Protein AF-A0A0F9EU87-F1 (afdb_monomer_lite)

Foldseek 3Di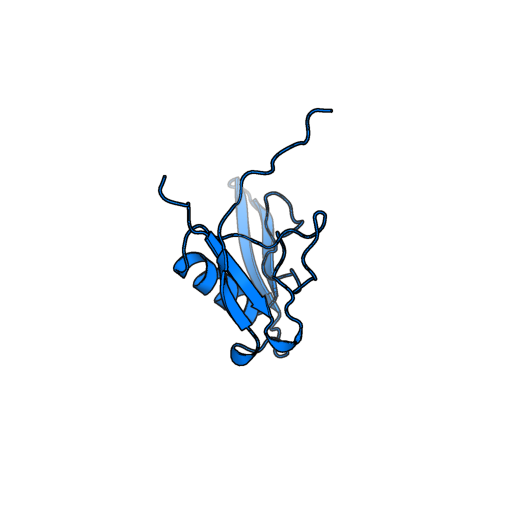:
DDFQKKKFKAQQVVRFTFFQAPDDPSPFSLVTDGDHDDPVTHHDIHSDPVVNVVSLVSNQQAGKDWDWDWDQDPVGIDIDIDIDGDHDPVDDPVRMDMDMDTDDDDDDPPD

Sequence (111 aa):
MKHVQFYSIRHIPTGNFLSVPIGRSGKGGTWTEPVPLSNINPPRLFCSEHAAKIALTYWLKGRFSVTHSTYSGEWGEEHDEIEHTEPAPERKREDMEIVPMILTPHKSKTG

Secondary structure (DSSP, 8-state):
----EEEEEEETTT--EEBPP-SGGG--TTS--EE---SSSPBP-BSSHHHHHHHHHHHHH-EEEEEEEEEEETTEEEEEEEEEEE--TT--GGGEEEEEEEPPP------

pLDDT: mean 88.14, std 10.91, range [56.28, 98.5]

Radius of gyration: 18.36 Å; chains: 1; bounding box: 36×34×66 Å

Organism: NCBI:txid412755

Structure (mmCIF, N/CA/C/O backbone):
data_AF-A0A0F9EU87-F1
#
_entry.id   AF-A0A0F9EU87-F1
#
loop_
_atom_site.group_PDB
_atom_site.id
_atom_site.type_symbol
_atom_site.label_atom_id
_atom_site.label_alt_id
_atom_site.label_comp_id
_atom_site.label_asym_id
_atom_site.label_entity_id
_atom_site.label_seq_id
_atom_site.pdbx_PDB_ins_code
_atom_site.Cartn_x
_atom_site.Cartn_y
_atom_site.Cartn_z
_atom_site.occupancy
_atom_site.B_iso_or_equiv
_atom_site.auth_seq_id
_atom_site.auth_comp_id
_atom_site.auth_asym_id
_atom_site.auth_atom_id
_atom_site.pdbx_PDB_model_num
ATOM 1 N N . MET A 1 1 ? -11.564 17.634 21.664 1.00 56.28 1 MET A N 1
ATOM 2 C CA . MET A 1 1 ? -10.563 17.671 20.572 1.00 56.28 1 MET A CA 1
ATOM 3 C C . MET A 1 1 ? -11.049 16.746 19.467 1.00 56.28 1 MET A C 1
ATOM 5 O O . MET A 1 1 ? -11.434 15.631 19.789 1.00 56.28 1 MET A O 1
ATOM 9 N N . LYS A 1 2 ? -11.112 17.192 18.205 1.00 61.75 2 LYS A N 1
ATOM 10 C CA . LYS A 1 2 ? -11.402 16.279 17.086 1.00 61.75 2 LYS A CA 1
ATOM 11 C C . LYS A 1 2 ? -10.175 15.392 16.880 1.00 61.75 2 LYS A C 1
ATOM 13 O O . LYS A 1 2 ? -9.073 15.918 16.747 1.00 61.75 2 LYS A O 1
ATOM 18 N N . HIS A 1 3 ? -10.353 14.075 16.892 1.00 71.44 3 HIS A N 1
ATOM 19 C CA . HIS A 1 3 ? -9.279 13.162 16.515 1.00 71.44 3 HIS A CA 1
ATOM 20 C C . HIS A 1 3 ? -8.972 13.344 15.025 1.00 71.44 3 HIS A C 1
ATOM 22 O O . HIS A 1 3 ? -9.892 13.429 14.211 1.00 71.44 3 HIS A O 1
ATOM 28 N N . VAL A 1 4 ? -7.687 13.423 14.674 1.00 83.19 4 VAL A N 1
ATOM 29 C CA . VAL A 1 4 ? -7.268 13.375 13.270 1.00 83.19 4 VAL A CA 1
ATOM 30 C C . VAL A 1 4 ? -7.409 11.927 12.807 1.00 83.19 4 VAL A C 1
ATOM 32 O O . VAL A 1 4 ? -6.757 11.031 13.344 1.00 83.19 4 VAL A O 1
ATOM 35 N N . GLN A 1 5 ? -8.312 11.711 11.854 1.00 91.88 5 GLN A N 1
ATOM 36 C CA . GLN A 1 5 ? -8.575 10.417 11.236 1.00 91.88 5 GLN A CA 1
ATOM 37 C C . GLN A 1 5 ? -7.545 10.168 10.132 1.00 91.88 5 GLN A C 1
ATOM 39 O O . GLN A 1 5 ? -7.396 10.984 9.225 1.00 91.88 5 GLN A O 1
ATOM 44 N N . PHE A 1 6 ? -6.880 9.022 10.186 1.00 96.50 6 PHE A N 1
ATOM 45 C CA . PHE A 1 6 ? -6.035 8.507 9.114 1.00 96.50 6 PHE A CA 1
ATOM 46 C C . PHE A 1 6 ? -6.659 7.248 8.520 1.00 96.50 6 PHE A C 1
ATOM 48 O O . PHE A 1 6 ? -7.637 6.714 9.042 1.00 96.50 6 PHE A O 1
ATOM 55 N N . TYR A 1 7 ? -6.069 6.762 7.438 1.00 97.75 7 TYR A N 1
ATOM 56 C CA . TYR A 1 7 ? -6.452 5.522 6.777 1.00 97.75 7 TYR A CA 1
ATOM 57 C C . TYR A 1 7 ? -5.212 4.670 6.544 1.00 97.75 7 TYR A C 1
ATOM 59 O O . TYR A 1 7 ? -4.123 5.204 6.335 1.00 97.75 7 TYR A O 1
ATOM 67 N N . SER A 1 8 ? -5.368 3.353 6.568 1.00 97.69 8 SER A N 1
ATOM 68 C CA . SER A 1 8 ? -4.323 2.404 6.190 1.00 97.69 8 SER A CA 1
ATOM 69 C C . SER A 1 8 ? -4.902 1.285 5.332 1.00 97.69 8 SER A C 1
ATOM 71 O O . SER A 1 8 ? -6.117 1.179 5.186 1.00 97.69 8 SER A O 1
ATOM 73 N N . ILE A 1 9 ? -4.031 0.478 4.738 1.00 98.31 9 ILE A N 1
ATOM 74 C CA . ILE A 1 9 ? -4.402 -0.619 3.847 1.00 98.31 9 ILE A CA 1
ATOM 75 C C . ILE A 1 9 ? -4.033 -1.930 4.547 1.00 98.31 9 ILE A C 1
ATOM 77 O O . ILE A 1 9 ? -2.852 -2.167 4.820 1.00 98.31 9 ILE A O 1
ATOM 81 N N . ARG A 1 10 ? -5.042 -2.755 4.836 1.00 98.38 10 ARG A N 1
ATOM 82 C CA . ARG A 1 10 ? -4.917 -4.042 5.528 1.00 98.38 10 ARG A CA 1
ATOM 83 C C . ARG A 1 10 ? -5.143 -5.191 4.550 1.00 98.38 10 ARG A C 1
ATOM 85 O O . ARG A 1 10 ? -6.056 -5.133 3.733 1.00 98.38 10 ARG A O 1
ATOM 92 N N . HIS A 1 11 ? -4.324 -6.227 4.661 1.00 98.38 11 HIS A N 1
ATOM 93 C CA . HIS A 1 11 ? -4.540 -7.514 4.019 1.00 98.38 11 HIS A CA 1
ATOM 94 C C . HIS A 1 11 ? -5.434 -8.365 4.924 1.00 98.38 11 HIS A C 1
ATOM 96 O O . HIS A 1 11 ? -5.044 -8.711 6.041 1.00 98.38 11 HIS A O 1
ATOM 102 N N . ILE A 1 12 ? -6.645 -8.661 4.463 1.00 98.19 12 ILE A N 1
ATOM 103 C CA . ILE A 1 12 ? -7.706 -9.316 5.235 1.00 98.19 12 ILE A CA 1
ATOM 104 C C . ILE A 1 12 ? -7.266 -10.703 5.726 1.00 98.19 12 ILE A C 1
ATOM 106 O O . ILE A 1 12 ? -7.373 -10.939 6.931 1.00 98.19 12 ILE A O 1
ATOM 110 N N . PRO A 1 13 ? -6.716 -11.603 4.878 1.00 97.94 13 PRO A N 1
ATOM 111 C CA . PRO A 1 13 ? -6.394 -12.966 5.304 1.00 97.94 13 PRO A CA 1
ATOM 112 C C . PRO A 1 13 ? -5.348 -13.045 6.419 1.00 97.94 13 PRO A C 1
ATOM 114 O O . PRO A 1 13 ? -5.420 -13.933 7.264 1.00 97.94 13 PRO A O 1
ATOM 117 N N . THR A 1 14 ? -4.365 -12.138 6.431 1.00 97.44 14 THR A N 1
ATOM 118 C CA . THR A 1 14 ? -3.270 -12.174 7.420 1.00 97.44 14 THR A CA 1
ATOM 119 C C . THR A 1 14 ? -3.419 -11.147 8.537 1.00 97.44 14 THR A C 1
ATOM 121 O O . THR A 1 14 ? -2.712 -11.232 9.535 1.00 97.44 14 THR A O 1
ATOM 124 N N . GLY A 1 15 ? -4.288 -10.148 8.375 1.00 97.44 15 GLY A N 1
ATOM 125 C CA . GLY A 1 15 ? -4.365 -8.990 9.266 1.00 97.44 15 GLY A CA 1
ATOM 126 C C . GLY A 1 15 ? -3.161 -8.042 9.171 1.00 97.44 15 GLY A C 1
ATOM 127 O O . GLY A 1 15 ? -3.068 -7.105 9.963 1.00 97.44 15 GLY A O 1
ATOM 128 N N . ASN A 1 16 ? -2.247 -8.263 8.221 1.00 98.06 16 ASN A N 1
ATOM 129 C CA . ASN A 1 16 ? -1.055 -7.439 8.022 1.00 98.06 16 ASN A CA 1
ATOM 130 C C . ASN A 1 16 ? -1.380 -6.123 7.312 1.00 98.06 16 ASN A C 1
ATOM 132 O O . ASN A 1 16 ? -2.425 -5.973 6.686 1.00 98.06 16 ASN A O 1
ATOM 136 N N . PHE A 1 17 ? -0.443 -5.180 7.351 1.00 97.81 17 PHE A N 1
ATOM 137 C CA . PHE A 1 17 ? -0.620 -3.851 6.779 1.00 97.81 17 PHE A CA 1
ATOM 138 C C . PHE A 1 17 ? 0.465 -3.544 5.762 1.00 97.81 17 PHE A C 1
ATOM 140 O O . PHE A 1 17 ? 1.619 -3.935 5.941 1.00 97.81 17 PHE A O 1
ATOM 147 N N . LEU A 1 18 ? 0.113 -2.791 4.717 1.00 96.06 18 LEU A N 1
ATOM 148 C CA . LEU A 1 18 ? 1.135 -2.199 3.859 1.00 96.06 18 LEU A CA 1
ATOM 149 C C . LEU A 1 18 ? 1.981 -1.235 4.690 1.00 96.06 18 LEU A C 1
ATOM 151 O O . LEU A 1 18 ? 1.456 -0.291 5.285 1.00 96.06 18 LEU A O 1
ATOM 155 N N . SER A 1 19 ? 3.286 -1.480 4.728 1.00 93.75 19 SER A N 1
ATOM 156 C CA . SER A 1 19 ? 4.241 -0.665 5.471 1.00 93.75 19 SER A CA 1
ATOM 157 C C . SER A 1 19 ? 4.640 0.600 4.718 1.00 93.75 19 SER A C 1
ATOM 159 O O . SER A 1 19 ? 4.379 0.778 3.520 1.00 93.75 19 SER A O 1
ATOM 161 N N . VAL A 1 20 ? 5.282 1.511 5.447 1.00 90.88 20 VAL A N 1
ATOM 162 C CA . VAL A 1 20 ? 5.947 2.669 4.848 1.00 90.88 20 VAL A CA 1
ATOM 163 C C . VAL A 1 20 ? 7.063 2.180 3.906 1.00 90.88 20 VAL A C 1
ATOM 165 O O . VAL A 1 20 ? 7.862 1.334 4.308 1.00 90.88 20 VAL A O 1
ATOM 168 N N . PRO A 1 21 ? 7.151 2.689 2.663 1.00 89.00 21 PRO A N 1
ATOM 169 C CA . PRO A 1 21 ? 8.199 2.282 1.731 1.00 89.00 21 PRO A CA 1
ATOM 170 C C . PRO A 1 21 ? 9.583 2.700 2.235 1.00 89.00 21 PRO A C 1
ATOM 172 O O . PRO A 1 21 ? 9.763 3.831 2.679 1.00 89.00 21 PRO A O 1
ATOM 175 N N . ILE A 1 22 ? 10.568 1.807 2.113 1.00 80.31 22 ILE A N 1
ATOM 176 C CA . ILE A 1 22 ? 11.950 2.025 2.587 1.00 80.31 22 ILE A CA 1
ATOM 177 C C . ILE A 1 22 ? 12.798 2.795 1.544 1.00 80.31 22 ILE A C 1
ATOM 179 O O . ILE A 1 22 ? 13.948 3.152 1.787 1.00 80.31 22 ILE A O 1
ATOM 183 N N . GLY A 1 23 ? 12.243 3.096 0.364 1.00 73.50 23 GLY A N 1
ATOM 184 C CA . GLY A 1 23 ? 12.964 3.784 -0.708 1.00 73.50 23 GLY A CA 1
ATOM 185 C C . GLY A 1 23 ? 13.307 5.249 -0.404 1.00 73.50 23 GLY A C 1
ATOM 186 O O . GLY A 1 23 ? 12.694 5.902 0.446 1.00 73.50 23 GLY A O 1
ATOM 187 N N . ARG A 1 24 ? 14.267 5.800 -1.165 1.00 70.94 24 ARG A N 1
ATOM 188 C CA . ARG A 1 24 ? 14.670 7.218 -1.093 1.00 70.94 24 ARG A CA 1
ATOM 189 C C . ARG A 1 24 ? 13.431 8.116 -1.193 1.00 70.94 24 ARG A C 1
ATOM 191 O O . ARG A 1 24 ? 12.662 8.012 -2.149 1.00 70.94 24 ARG A O 1
ATOM 198 N N . SER A 1 25 ? 13.237 8.976 -0.193 1.00 71.31 25 SER A N 1
ATOM 199 C CA . SER A 1 25 ? 12.092 9.896 -0.091 1.0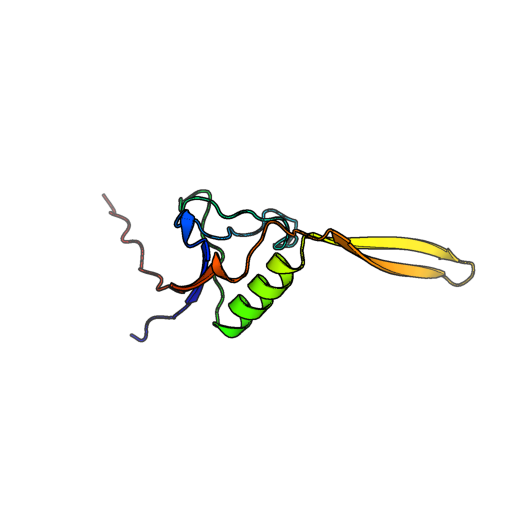0 71.31 25 SER A CA 1
ATOM 200 C C . SER A 1 25 ? 10.709 9.218 -0.044 1.00 71.31 25 SER A C 1
ATOM 202 O O . SER A 1 25 ? 9.725 9.811 -0.477 1.00 71.31 25 SER A O 1
ATOM 204 N N . GLY A 1 26 ? 10.608 7.977 0.449 1.00 66.56 26 GLY A N 1
ATOM 205 C CA . GLY A 1 26 ? 9.332 7.253 0.547 1.00 66.56 26 GLY A CA 1
ATOM 206 C C . GLY A 1 26 ? 8.809 6.718 -0.793 1.00 66.56 26 GLY A C 1
ATOM 207 O O . GLY A 1 26 ? 7.626 6.386 -0.913 1.00 66.56 26 GLY A O 1
ATOM 208 N N . LYS A 1 27 ? 9.677 6.640 -1.813 1.00 74.94 27 LYS A N 1
ATOM 209 C CA . LYS A 1 27 ? 9.378 6.005 -3.105 1.00 74.94 27 LYS A CA 1
ATOM 210 C C . LYS A 1 27 ? 9.331 4.475 -2.978 1.00 74.94 27 LYS A C 1
ATOM 212 O O . LYS A 1 27 ? 9.833 3.898 -2.017 1.00 74.94 27 LYS A O 1
ATOM 217 N N . GLY A 1 28 ? 8.735 3.814 -3.974 1.00 82.62 28 GLY A N 1
ATOM 218 C CA . GLY A 1 28 ? 8.685 2.347 -4.051 1.00 82.62 28 GLY A CA 1
ATOM 219 C C . GLY A 1 28 ? 7.505 1.710 -3.316 1.00 82.62 28 GLY A C 1
ATOM 220 O O . GLY A 1 28 ? 7.549 0.535 -2.978 1.00 82.62 28 GLY A O 1
ATOM 221 N N . GLY A 1 29 ? 6.425 2.454 -3.067 1.00 87.88 29 GLY A N 1
ATOM 222 C CA . GLY A 1 29 ? 5.273 1.920 -2.331 1.00 87.88 29 GLY A CA 1
ATOM 223 C C . GLY A 1 29 ? 4.486 0.810 -3.024 1.00 87.88 29 GLY A C 1
ATOM 224 O O . GLY A 1 29 ? 3.619 0.227 -2.394 1.00 87.88 29 GLY A O 1
ATOM 225 N N . THR A 1 30 ? 4.767 0.514 -4.291 1.00 92.69 30 THR A N 1
ATOM 226 C CA . THR A 1 30 ? 4.233 -0.648 -5.019 1.00 92.69 30 THR A CA 1
ATOM 227 C C . THR A 1 30 ? 5.046 -1.927 -4.775 1.00 92.69 30 THR A C 1
ATOM 229 O O . THR A 1 30 ? 4.567 -3.028 -5.045 1.00 92.69 30 THR A O 1
ATOM 232 N N . TRP A 1 31 ? 6.255 -1.794 -4.223 1.00 92.06 31 TRP A N 1
ATOM 233 C CA . TRP A 1 31 ? 7.170 -2.890 -3.889 1.00 92.06 31 TRP A CA 1
ATOM 234 C C . TRP A 1 31 ? 7.046 -3.352 -2.435 1.00 92.06 31 TRP A C 1
ATOM 236 O O . TRP A 1 31 ? 7.689 -4.322 -2.048 1.00 92.06 31 TRP A O 1
ATOM 246 N N . THR A 1 32 ? 6.257 -2.657 -1.614 1.00 93.38 32 THR A N 1
ATOM 247 C CA . THR A 1 32 ? 6.044 -3.048 -0.220 1.00 93.38 32 THR A CA 1
ATOM 248 C C . THR A 1 32 ? 5.123 -4.255 -0.136 1.00 93.38 32 THR A C 1
ATOM 250 O O . THR A 1 32 ? 4.213 -4.409 -0.948 1.00 93.38 32 THR A O 1
ATOM 253 N N . GLU A 1 33 ? 5.336 -5.089 0.875 1.00 94.19 33 GLU A N 1
ATOM 254 C CA . GLU A 1 33 ? 4.487 -6.244 1.159 1.00 94.19 33 GLU A CA 1
ATOM 255 C C . GLU A 1 33 ? 3.729 -6.037 2.482 1.00 94.19 33 GLU A C 1
ATOM 257 O O . GLU A 1 33 ? 4.218 -5.308 3.357 1.00 94.19 33 GLU A O 1
ATOM 262 N N . PRO A 1 34 ? 2.537 -6.639 2.658 1.00 96.31 34 PRO A N 1
ATOM 263 C CA . PRO A 1 34 ? 1.825 -6.589 3.926 1.00 96.31 34 PRO A CA 1
ATOM 264 C C . PRO A 1 34 ? 2.624 -7.273 5.040 1.00 96.31 34 PRO A C 1
ATOM 266 O O . PRO A 1 34 ? 2.825 -8.489 5.030 1.00 96.31 34 PRO A O 1
ATOM 269 N N . VAL A 1 35 ? 3.007 -6.511 6.060 1.00 96.00 35 VAL A N 1
ATOM 270 C CA . VAL A 1 35 ? 3.773 -7.001 7.215 1.00 96.00 35 VAL A CA 1
ATOM 271 C C . VAL A 1 35 ? 2.995 -6.842 8.528 1.00 96.00 35 VAL A C 1
ATOM 273 O O . VAL A 1 35 ? 2.111 -5.981 8.617 1.00 96.00 35 VAL A O 1
ATOM 276 N N . PRO A 1 36 ? 3.288 -7.659 9.557 1.00 96.12 36 PRO A N 1
ATOM 277 C CA . PRO A 1 36 ? 2.710 -7.474 10.884 1.00 96.12 36 PRO A CA 1
ATOM 278 C C . PRO A 1 36 ? 3.057 -6.097 11.462 1.00 96.12 36 PRO A C 1
ATOM 280 O O . PRO A 1 36 ? 4.185 -5.618 11.305 1.00 96.12 36 PRO A O 1
ATOM 283 N N . LEU A 1 37 ? 2.102 -5.485 12.168 1.00 91.19 37 LEU A N 1
ATOM 284 C CA . LEU A 1 37 ? 2.313 -4.203 12.841 1.00 91.19 37 LEU A CA 1
ATOM 285 C C . LEU A 1 37 ? 3.396 -4.325 13.913 1.00 91.19 37 LEU A C 1
ATOM 287 O O . LEU A 1 37 ? 3.306 -5.155 14.818 1.00 91.19 37 LEU A O 1
ATOM 291 N N . SER A 1 38 ? 4.397 -3.454 13.846 1.00 88.31 38 SER A N 1
ATOM 292 C CA . SER A 1 38 ? 5.396 -3.298 14.901 1.00 88.31 38 SER A CA 1
ATOM 293 C C . SER A 1 38 ? 5.967 -1.881 14.894 1.00 88.31 38 SER A C 1
ATOM 295 O O . SER A 1 38 ? 5.732 -1.110 13.966 1.00 88.31 38 SER A O 1
ATOM 297 N N . ASN A 1 39 ? 6.765 -1.537 15.908 1.00 81.81 39 ASN A N 1
ATOM 298 C CA . ASN A 1 39 ? 7.476 -0.253 15.937 1.00 81.81 39 ASN A CA 1
ATOM 299 C C . ASN A 1 39 ? 8.486 -0.108 14.785 1.00 81.81 39 ASN A C 1
ATOM 301 O O . ASN A 1 39 ? 8.812 1.007 14.395 1.00 81.81 39 ASN A O 1
ATOM 305 N N . ILE A 1 40 ? 8.980 -1.230 14.254 1.00 85.38 40 ILE A N 1
ATOM 306 C CA . ILE A 1 40 ? 9.940 -1.267 13.142 1.00 85.38 40 ILE A CA 1
ATOM 307 C C . ILE A 1 40 ? 9.198 -1.218 11.800 1.00 85.38 40 ILE A C 1
ATOM 309 O O . ILE A 1 40 ? 9.679 -0.610 10.849 1.00 85.38 40 ILE A O 1
ATOM 313 N N . ASN A 1 41 ? 8.002 -1.808 11.747 1.00 87.81 41 ASN A N 1
ATOM 314 C CA . ASN A 1 41 ? 7.144 -1.862 10.570 1.00 87.81 41 ASN A CA 1
ATOM 315 C C . ASN A 1 41 ? 5.831 -1.114 10.834 1.00 87.81 41 ASN A C 1
ATOM 317 O O . ASN A 1 41 ? 4.779 -1.747 10.997 1.00 87.81 41 ASN A O 1
ATOM 321 N N . PRO A 1 42 ? 5.865 0.228 10.912 1.00 90.94 42 PRO A N 1
ATOM 322 C CA . PRO A 1 42 ? 4.647 0.995 11.065 1.00 90.94 42 PRO A CA 1
ATOM 323 C C . PRO A 1 42 ? 3.779 0.856 9.805 1.00 90.94 42 PRO A C 1
ATOM 325 O O . PRO A 1 42 ? 4.302 0.762 8.684 1.00 90.94 42 PRO A O 1
ATOM 328 N N . PRO A 1 43 ? 2.447 0.887 9.962 1.00 94.88 43 PRO A N 1
ATOM 329 C CA . PRO A 1 43 ? 1.551 0.887 8.824 1.00 94.88 43 PRO A CA 1
ATOM 330 C C . PRO A 1 43 ? 1.729 2.184 8.044 1.00 94.88 43 PRO A C 1
ATOM 332 O O . PRO A 1 43 ? 1.927 3.260 8.615 1.00 94.88 43 PRO A O 1
ATOM 335 N N . ARG A 1 44 ? 1.592 2.107 6.725 1.00 94.56 44 ARG A N 1
ATOM 336 C CA . ARG A 1 44 ? 1.483 3.301 5.900 1.00 94.56 44 ARG A CA 1
ATOM 337 C C . ARG A 1 44 ? 0.171 4.003 6.226 1.00 94.56 44 ARG A C 1
ATOM 339 O O . ARG A 1 44 ? -0.902 3.400 6.142 1.00 94.56 44 ARG A O 1
ATOM 346 N N . LEU A 1 45 ? 0.274 5.276 6.590 1.00 95.19 45 LEU A N 1
ATOM 347 C CA . LEU A 1 45 ? -0.867 6.122 6.916 1.00 95.19 45 LEU A CA 1
ATOM 348 C C . LEU A 1 45 ?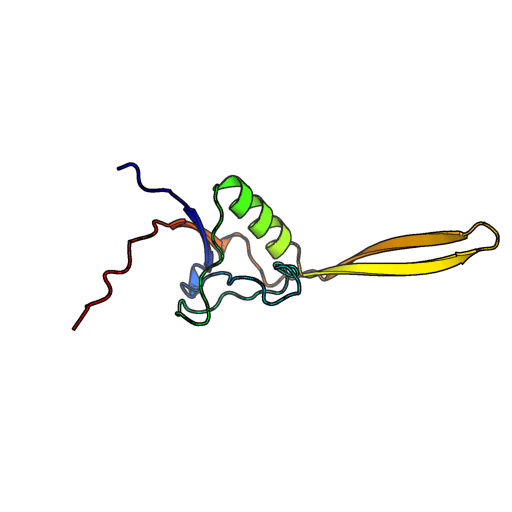 -1.148 7.105 5.783 1.00 95.19 45 LEU A C 1
ATOM 350 O O . LEU A 1 45 ? -0.237 7.686 5.195 1.00 95.19 45 LEU A O 1
ATOM 354 N N . PHE A 1 46 ? -2.431 7.305 5.512 1.00 95.44 46 PHE A N 1
ATOM 355 C CA . PHE A 1 46 ? -2.945 8.241 4.524 1.00 95.44 46 PHE A CA 1
ATOM 356 C C . PHE A 1 46 ? -3.880 9.239 5.204 1.00 95.44 46 PHE A C 1
ATOM 358 O O . PHE A 1 46 ? -4.698 8.861 6.042 1.00 95.44 46 PHE A O 1
ATOM 365 N N . CYS A 1 47 ? -3.792 10.510 4.816 1.00 95.12 47 CYS A N 1
ATOM 366 C CA . CYS A 1 47 ? -4.643 11.570 5.368 1.00 95.12 47 CYS A CA 1
ATOM 367 C C . CYS A 1 47 ? -6.094 11.509 4.858 1.00 95.12 47 CYS A C 1
ATOM 369 O O . CYS A 1 47 ? -6.961 12.199 5.383 1.00 95.12 47 CYS A O 1
ATOM 371 N N . SER A 1 48 ? -6.367 10.714 3.820 1.00 96.50 48 SER A N 1
ATOM 372 C CA . SER A 1 48 ? -7.707 10.526 3.270 1.00 96.50 48 SER A CA 1
ATOM 373 C C . SER A 1 48 ? -7.901 9.104 2.755 1.00 96.50 48 SER A C 1
ATOM 375 O O . SER A 1 48 ? -6.960 8.448 2.301 1.00 96.50 48 SER A O 1
ATOM 377 N N . GLU A 1 49 ? -9.150 8.644 2.777 1.00 97.56 49 GLU A N 1
ATOM 378 C CA . GLU A 1 49 ? -9.534 7.349 2.215 1.00 97.56 49 GLU A CA 1
ATOM 379 C C . GLU A 1 49 ? -9.243 7.298 0.710 1.00 97.56 49 GLU A C 1
ATOM 381 O O . GLU A 1 49 ? -8.810 6.281 0.178 1.00 97.56 49 GLU A O 1
ATOM 386 N N . HIS A 1 50 ? -9.433 8.424 0.015 1.00 97.75 50 HIS A N 1
ATOM 387 C CA . HIS A 1 50 ? -9.160 8.542 -1.413 1.00 97.75 50 HIS A CA 1
ATOM 388 C C . HIS A 1 50 ? -7.678 8.305 -1.743 1.00 97.75 50 HIS A C 1
ATOM 390 O O . HIS A 1 50 ? -7.371 7.540 -2.655 1.00 97.75 50 HIS A O 1
ATOM 396 N N . ALA A 1 51 ? -6.756 8.882 -0.964 1.00 96.56 51 ALA A N 1
ATOM 397 C CA . ALA A 1 51 ? -5.325 8.643 -1.142 1.00 96.56 51 ALA A CA 1
ATOM 398 C C . ALA A 1 51 ? -4.961 7.164 -0.911 1.00 96.56 51 ALA A C 1
ATOM 400 O O . ALA A 1 51 ? -4.177 6.599 -1.675 1.00 96.56 51 ALA A O 1
ATOM 401 N N . ALA A 1 52 ? -5.580 6.515 0.082 1.00 97.69 52 ALA A N 1
ATOM 402 C CA . ALA A 1 52 ? -5.420 5.079 0.306 1.00 97.69 52 ALA A CA 1
ATOM 403 C C . ALA A 1 52 ? -5.974 4.245 -0.868 1.00 97.69 52 ALA A C 1
ATOM 405 O O . ALA A 1 52 ? -5.318 3.306 -1.311 1.00 97.69 52 ALA A O 1
ATOM 406 N N . LYS A 1 53 ? -7.133 4.614 -1.435 1.00 98.19 53 LYS A N 1
ATOM 407 C CA . LYS A 1 53 ? -7.720 3.951 -2.620 1.00 98.19 53 LYS A CA 1
ATOM 408 C C . LYS A 1 53 ? -6.799 4.029 -3.833 1.00 98.19 53 LYS A C 1
ATOM 410 O O . LYS A 1 53 ? -6.596 3.018 -4.507 1.00 98.19 53 LYS A O 1
ATOM 415 N N . ILE A 1 54 ? -6.231 5.205 -4.101 1.00 96.94 54 ILE A N 1
ATOM 416 C CA . ILE A 1 54 ? -5.266 5.393 -5.191 1.00 96.94 54 ILE A CA 1
ATOM 417 C C . ILE A 1 54 ? -4.038 4.516 -4.953 1.00 96.94 54 ILE A C 1
ATOM 419 O O . ILE A 1 54 ? -3.671 3.732 -5.826 1.00 96.94 54 ILE A O 1
ATOM 423 N N . ALA A 1 55 ? -3.438 4.587 -3.764 1.00 96.31 55 ALA A N 1
ATOM 424 C CA . ALA A 1 55 ? -2.257 3.794 -3.440 1.00 96.31 55 ALA A CA 1
ATOM 425 C C . ALA A 1 55 ? -2.509 2.284 -3.581 1.00 96.31 55 ALA A C 1
ATOM 427 O O . ALA A 1 55 ? -1.698 1.597 -4.196 1.00 96.31 55 ALA A O 1
ATOM 428 N N . LEU A 1 56 ? -3.650 1.785 -3.090 1.00 97.62 56 LEU A N 1
ATOM 429 C CA . LEU A 1 56 ? -4.056 0.389 -3.258 1.00 97.62 56 LEU A CA 1
ATOM 430 C C . LEU A 1 56 ? -4.209 0.023 -4.740 1.00 97.62 56 LEU A C 1
ATOM 432 O O . LEU A 1 56 ? -3.774 -1.042 -5.157 1.00 97.62 56 LEU A O 1
ATOM 436 N N . THR A 1 57 ? -4.785 0.910 -5.552 1.00 96.50 57 THR A N 1
ATOM 437 C CA . THR A 1 57 ? -4.975 0.668 -6.991 1.00 96.50 57 THR A CA 1
ATOM 438 C C . THR A 1 57 ? -3.639 0.501 -7.712 1.00 96.50 57 THR A C 1
ATOM 440 O O . THR A 1 57 ? -3.476 -0.440 -8.482 1.00 96.50 57 THR A O 1
ATOM 443 N N . TYR A 1 58 ? -2.664 1.372 -7.442 1.00 94.75 58 TYR A N 1
ATOM 444 C CA . TYR A 1 58 ? -1.322 1.241 -8.016 1.00 94.75 58 TYR A CA 1
ATOM 445 C C . TYR A 1 58 ? -0.585 0.009 -7.494 1.00 94.75 58 TYR A C 1
ATOM 447 O O . TYR A 1 58 ? 0.085 -0.665 -8.265 1.00 94.75 58 TYR A O 1
ATOM 455 N N . TRP A 1 59 ? -0.737 -0.316 -6.210 1.00 96.12 59 TRP A N 1
ATOM 456 C CA . TRP A 1 59 ? -0.133 -1.511 -5.626 1.00 96.12 59 TRP A CA 1
ATOM 457 C C . TRP A 1 59 ? -0.685 -2.807 -6.247 1.00 96.12 59 TRP A C 1
ATOM 459 O O . TRP A 1 59 ? 0.087 -3.718 -6.540 1.00 96.12 59 TRP A O 1
ATOM 469 N N . LEU A 1 60 ? -1.993 -2.868 -6.520 1.00 96.44 60 LEU A N 1
ATOM 470 C CA . LEU A 1 60 ? -2.645 -4.007 -7.182 1.00 96.44 60 LEU A CA 1
ATOM 471 C C . LEU A 1 60 ? -2.234 -4.166 -8.650 1.00 96.44 60 LEU A C 1
ATOM 473 O O . LEU A 1 60 ? -2.169 -5.284 -9.145 1.00 96.44 60 LEU A O 1
ATOM 477 N N . LYS A 1 61 ? -1.950 -3.064 -9.357 1.00 94.56 61 LYS A N 1
ATOM 478 C CA . LYS A 1 61 ? -1.477 -3.121 -10.751 1.00 94.56 61 LYS A CA 1
ATOM 479 C C . LYS A 1 61 ? -0.129 -3.829 -10.882 1.00 94.56 61 LYS A C 1
ATOM 481 O O . LYS A 1 61 ? 0.145 -4.400 -11.933 1.00 94.56 61 LYS A O 1
ATOM 486 N N . GLY A 1 62 ? 0.691 -3.782 -9.835 1.00 94.19 62 GLY A N 1
ATOM 487 C CA . GLY A 1 62 ? 2.001 -4.407 -9.813 1.00 94.19 62 GLY A CA 1
ATOM 488 C C . GLY A 1 62 ? 3.097 -3.472 -9.337 1.00 94.19 62 GLY A C 1
ATOM 489 O O . GLY A 1 62 ? 2.845 -2.438 -8.713 1.00 94.19 62 GLY A O 1
ATOM 490 N N . ARG A 1 63 ? 4.338 -3.859 -9.602 1.00 93.00 63 ARG A N 1
ATOM 491 C CA . ARG A 1 63 ? 5.532 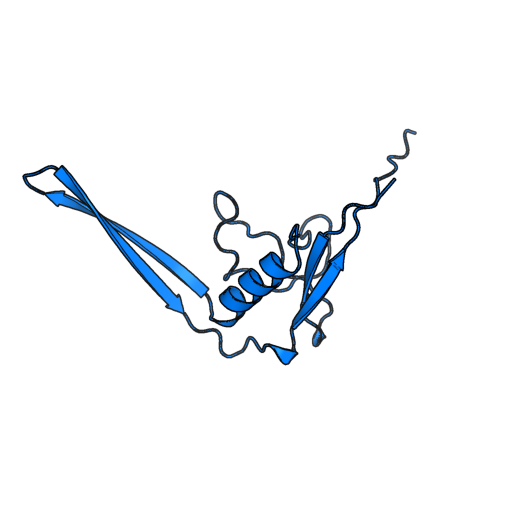-3.124 -9.197 1.00 93.00 63 ARG A CA 1
ATOM 492 C C . ARG A 1 63 ? 5.886 -2.109 -10.274 1.00 93.00 63 ARG A C 1
ATOM 494 O O . ARG A 1 63 ? 6.199 -2.464 -11.403 1.00 93.00 63 ARG A O 1
ATOM 501 N N . PHE A 1 64 ? 5.803 -0.836 -9.903 1.00 90.44 64 PHE A N 1
ATOM 502 C CA . PHE A 1 64 ? 6.135 0.289 -10.778 1.00 90.44 64 PHE A CA 1
ATOM 503 C C . PHE A 1 64 ? 7.595 0.699 -10.587 1.00 90.44 64 PHE A C 1
ATOM 505 O O . PHE A 1 64 ? 8.042 0.881 -9.448 1.00 90.44 64 PHE A O 1
ATOM 512 N N . SER A 1 65 ? 8.309 0.904 -11.686 1.00 88.62 65 SER A N 1
ATOM 513 C CA . SER A 1 65 ? 9.645 1.497 -11.728 1.00 88.62 65 SER A CA 1
ATOM 514 C C . SER A 1 65 ? 9.732 2.519 -12.863 1.00 88.62 65 SER A C 1
ATOM 516 O O . SER A 1 65 ? 8.979 2.457 -13.831 1.00 88.62 65 SER A O 1
ATOM 518 N N . VAL A 1 66 ? 10.623 3.500 -12.712 1.00 86.69 66 VAL A N 1
ATOM 519 C CA . VAL A 1 66 ? 10.895 4.512 -13.740 1.00 86.69 66 VAL A CA 1
ATOM 520 C C . VAL A 1 66 ? 12.388 4.497 -14.015 1.00 86.69 66 VAL A C 1
ATOM 522 O O . VAL A 1 66 ? 13.190 4.715 -13.101 1.00 86.69 66 VAL A O 1
ATOM 525 N N . THR A 1 67 ? 12.751 4.239 -15.263 1.00 84.56 67 THR A N 1
ATOM 526 C CA . THR A 1 67 ? 14.129 4.319 -15.742 1.00 84.56 67 THR A CA 1
ATOM 527 C C . THR A 1 67 ? 14.341 5.708 -16.323 1.00 84.56 67 THR A C 1
ATOM 529 O O . THR A 1 67 ? 13.563 6.136 -17.170 1.00 84.56 67 THR A O 1
ATOM 532 N N . HIS A 1 68 ? 15.369 6.413 -15.849 1.00 82.50 68 HIS A N 1
ATOM 533 C CA . HIS A 1 68 ? 15.754 7.714 -16.393 1.00 82.50 68 HIS A CA 1
ATOM 534 C C . HIS A 1 68 ? 17.005 7.501 -17.240 1.00 82.50 68 HIS A C 1
ATOM 536 O O . HIS A 1 68 ? 18.002 6.981 -16.730 1.00 82.50 68 HIS A O 1
ATOM 542 N N . SER A 1 69 ? 16.957 7.884 -18.510 1.00 80.12 69 SER A N 1
ATOM 543 C CA . SER A 1 69 ? 18.128 7.919 -19.386 1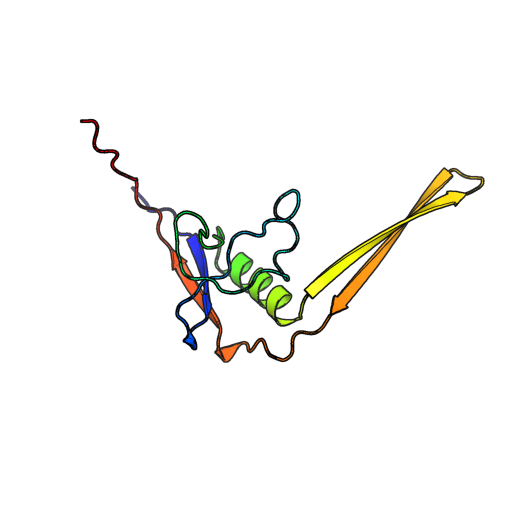.00 80.12 69 SER A CA 1
ATOM 544 C C . SER A 1 69 ? 18.467 9.364 -19.718 1.00 80.12 69 SER A C 1
ATOM 546 O O . SER A 1 69 ? 17.621 10.104 -20.209 1.00 80.12 69 SER A O 1
ATOM 548 N N . THR A 1 70 ? 19.712 9.751 -19.448 1.00 80.75 70 THR A N 1
ATOM 549 C CA . THR A 1 70 ? 20.265 11.045 -19.856 1.00 80.75 70 THR A CA 1
ATOM 550 C C . THR A 1 70 ? 21.211 10.812 -21.021 1.00 80.75 70 THR A C 1
ATOM 552 O O . THR A 1 70 ? 22.096 9.957 -20.925 1.00 80.75 70 THR A O 1
ATOM 555 N N . TYR A 1 71 ? 21.061 11.576 -22.097 1.00 76.75 71 TYR A N 1
ATOM 556 C CA . TYR A 1 71 ? 22.023 11.599 -23.196 1.00 76.75 71 TYR A CA 1
ATOM 557 C C . TYR A 1 71 ? 22.479 13.031 -23.468 1.00 76.75 71 TYR A C 1
ATOM 559 O O . TYR A 1 71 ? 21.696 13.978 -23.420 1.00 76.75 71 TYR A O 1
ATOM 567 N N . SER A 1 72 ? 23.780 13.189 -23.720 1.00 77.06 72 SER A N 1
ATOM 568 C CA . SER A 1 72 ? 24.372 14.467 -24.111 1.00 77.06 72 SER A CA 1
ATOM 569 C C . SER A 1 72 ? 24.290 14.607 -25.629 1.00 77.06 72 SER A C 1
ATOM 571 O O . SER A 1 72 ? 24.995 13.896 -26.351 1.00 77.06 72 SER A O 1
ATOM 573 N N . GLY A 1 73 ? 23.429 15.501 -26.103 1.00 73.00 73 GLY A N 1
ATOM 574 C CA . GLY A 1 73 ? 23.347 15.910 -27.500 1.00 73.00 73 GLY A CA 1
ATOM 575 C C . GLY A 1 73 ? 24.154 17.180 -27.779 1.00 73.00 73 GLY A C 1
ATOM 576 O O . GLY A 1 73 ? 24.595 17.878 -26.867 1.00 73.00 73 GLY A O 1
ATOM 577 N N . GLU A 1 74 ? 24.304 17.516 -29.061 1.00 74.12 74 GLU A N 1
ATOM 578 C CA . GLU A 1 74 ? 24.969 18.745 -29.534 1.00 74.12 74 GLU A CA 1
ATOM 579 C C . GLU A 1 74 ? 24.323 20.034 -28.975 1.00 74.12 74 GLU A C 1
ATOM 581 O O . GLU A 1 74 ? 24.975 21.072 -28.891 1.00 74.12 74 GLU A O 1
ATOM 586 N N . TRP A 1 75 ? 23.065 19.951 -28.523 1.00 74.50 75 TRP A N 1
ATOM 587 C CA . TRP A 1 75 ? 22.262 21.071 -28.018 1.00 74.50 75 TRP A CA 1
ATOM 588 C C . TRP A 1 75 ? 21.985 21.033 -26.504 1.00 74.50 75 TRP A C 1
ATOM 590 O O . TRP A 1 75 ? 21.250 21.886 -26.009 1.00 74.50 75 TRP A O 1
ATOM 600 N N . GLY A 1 76 ? 22.577 20.092 -25.758 1.00 77.56 76 GLY A N 1
ATOM 601 C CA . GLY A 1 76 ? 22.416 19.982 -24.302 1.00 77.56 76 GLY A CA 1
ATOM 602 C C . GLY A 1 76 ? 22.114 18.568 -23.802 1.00 77.56 76 GLY A C 1
ATOM 603 O O . GLY A 1 76 ? 22.244 17.589 -24.536 1.00 77.56 76 GLY A O 1
ATOM 604 N N . GLU A 1 77 ? 21.744 18.466 -22.523 1.00 78.00 77 GLU A N 1
ATOM 605 C CA . GLU A 1 77 ? 21.281 17.218 -21.905 1.00 78.00 77 GLU A CA 1
ATOM 606 C C . GLU A 1 77 ? 19.783 17.026 -22.169 1.00 78.00 77 GLU A C 1
ATOM 608 O O . GLU A 1 77 ? 18.972 17.885 -21.820 1.00 78.00 77 GLU A O 1
ATOM 613 N N . GLU A 1 78 ? 19.418 15.891 -22.762 1.00 72.00 78 GLU A N 1
ATOM 614 C CA . GLU A 1 78 ? 18.028 15.448 -22.892 1.00 72.00 78 GLU A CA 1
ATOM 615 C C . GLU A 1 78 ? 17.762 14.300 -21.904 1.00 72.00 78 GLU A C 1
ATOM 617 O O . GLU A 1 78 ? 18.634 13.461 -21.639 1.00 72.00 78 GLU A O 1
ATOM 622 N N . HIS A 1 79 ? 16.561 14.296 -21.316 1.00 76.69 79 HIS A N 1
ATOM 623 C CA . HIS A 1 79 ? 16.130 13.315 -20.321 1.00 76.69 79 HIS A CA 1
ATOM 624 C C . HIS A 1 79 ? 14.906 12.557 -20.830 1.00 76.69 79 HIS A C 1
ATOM 626 O O . HIS A 1 79 ? 13.851 13.157 -21.031 1.00 76.69 79 HIS A O 1
ATOM 632 N N . ASP A 1 80 ? 15.034 11.238 -20.949 1.00 78.69 80 ASP A N 1
ATOM 633 C CA . ASP A 1 80 ? 13.913 10.341 -21.215 1.00 78.69 80 ASP A CA 1
ATOM 634 C C . ASP A 1 80 ? 13.517 9.605 -19.932 1.00 78.69 80 ASP A C 1
ATOM 636 O O . ASP A 1 80 ? 14.366 9.082 -19.201 1.00 78.69 80 ASP A O 1
ATOM 640 N N . GLU A 1 81 ? 12.211 9.527 -19.681 1.00 84.38 81 GLU A N 1
ATOM 641 C CA . GLU A 1 81 ? 11.625 8.722 -18.612 1.00 84.38 81 GLU A CA 1
ATOM 642 C C . GLU A 1 81 ? 10.826 7.571 -19.221 1.00 84.38 81 GLU A C 1
ATOM 644 O O . GLU A 1 81 ? 9.870 7.776 -19.969 1.00 84.38 81 GLU A O 1
ATOM 649 N N . ILE A 1 82 ? 11.210 6.341 -18.883 1.00 83.88 82 ILE A N 1
ATOM 650 C CA . ILE A 1 82 ? 10.497 5.134 -19.299 1.00 83.88 82 ILE A CA 1
ATOM 651 C C . ILE A 1 82 ? 9.856 4.508 -18.064 1.00 83.88 82 ILE A C 1
ATOM 653 O O . ILE A 1 82 ? 10.544 4.070 -17.136 1.00 83.88 82 ILE A O 1
ATOM 657 N N . GLU A 1 83 ? 8.525 4.461 -18.051 1.00 86.81 83 GLU A N 1
ATOM 658 C CA . GLU A 1 83 ? 7.760 3.791 -17.003 1.00 86.81 83 GLU A CA 1
ATOM 659 C C . GLU A 1 83 ? 7.626 2.292 -17.295 1.00 86.81 83 GLU A C 1
ATOM 661 O O . GLU A 1 83 ? 7.210 1.875 -18.377 1.00 86.81 83 GLU A O 1
ATOM 666 N N . HIS A 1 84 ? 7.920 1.469 -16.292 1.00 89.50 84 HIS A N 1
ATOM 667 C CA . HIS A 1 84 ? 7.752 0.023 -16.341 1.00 89.50 84 HIS A CA 1
ATOM 668 C C . HIS A 1 84 ? 6.804 -0.432 -15.227 1.00 89.50 84 HIS A C 1
ATOM 670 O O . HIS A 1 84 ? 6.869 0.043 -14.092 1.00 89.50 84 HIS A O 1
ATOM 676 N N . THR A 1 85 ? 5.912 -1.371 -15.548 1.00 92.94 85 THR A N 1
ATOM 677 C CA . THR A 1 85 ? 5.036 -2.031 -14.570 1.00 92.94 85 THR A CA 1
ATOM 678 C C . THR A 1 85 ? 5.190 -3.536 -14.695 1.00 92.94 85 THR A C 1
ATOM 680 O O . THR A 1 85 ? 4.813 -4.108 -15.714 1.00 92.94 85 THR A O 1
ATOM 683 N N . GLU A 1 86 ? 5.711 -4.179 -13.655 1.00 93.81 86 GLU A N 1
ATOM 684 C CA . GLU A 1 86 ? 5.700 -5.636 -13.523 1.00 93.81 86 GLU A CA 1
ATOM 685 C C . GLU A 1 86 ? 4.369 -6.058 -12.882 1.00 93.81 86 GLU A C 1
ATOM 687 O O . GLU A 1 86 ? 4.139 -5.718 -11.716 1.00 93.81 86 GLU A O 1
ATOM 6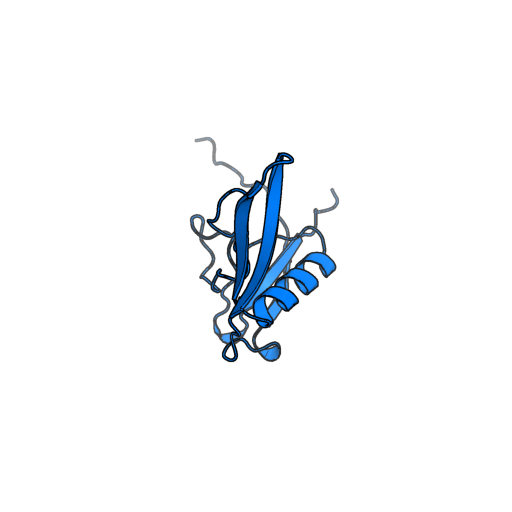92 N N . PRO A 1 87 ? 3.470 -6.763 -13.597 1.00 94.62 87 PRO A N 1
ATOM 693 C CA . PRO A 1 87 ? 2.186 -7.178 -13.041 1.00 94.62 87 PRO A CA 1
ATOM 694 C C . PRO A 1 87 ? 2.357 -8.109 -11.838 1.00 94.62 87 PRO A C 1
ATOM 696 O O . PRO A 1 87 ? 3.251 -8.951 -11.819 1.00 94.62 87 PRO A O 1
ATOM 699 N N . ALA A 1 88 ? 1.455 -7.994 -10.866 1.00 94.19 88 ALA A N 1
ATOM 700 C CA . ALA A 1 88 ? 1.440 -8.813 -9.654 1.00 94.19 88 ALA A CA 1
ATOM 701 C C . ALA A 1 88 ? 0.089 -9.549 -9.532 1.00 94.19 88 ALA A C 1
ATOM 703 O O . ALA A 1 88 ? -0.777 -9.127 -8.761 1.00 94.19 88 ALA A O 1
ATOM 704 N N . PRO A 1 89 ? -0.154 -10.594 -10.351 1.00 94.31 89 PRO A N 1
ATOM 705 C CA . PRO A 1 89 ? -1.453 -11.270 -10.445 1.00 94.31 89 PRO A CA 1
ATOM 706 C C . PRO A 1 89 ? -1.891 -11.958 -9.144 1.00 94.31 89 PRO A C 1
ATOM 708 O O . PRO A 1 89 ? -3.071 -12.251 -8.962 1.00 94.31 89 PRO A O 1
ATOM 711 N N . GLU A 1 90 ? -0.960 -12.216 -8.230 1.00 95.25 90 GLU A N 1
ATOM 712 C CA . GLU A 1 90 ? -1.223 -12.747 -6.897 1.00 95.25 90 GLU A CA 1
ATOM 713 C C . GLU A 1 90 ? -1.926 -11.743 -5.971 1.00 95.25 90 GLU A C 1
ATOM 715 O O . GLU A 1 90 ? -2.526 -12.144 -4.974 1.00 95.25 90 GLU A O 1
ATOM 720 N N . ARG A 1 91 ? -1.876 -10.443 -6.286 1.00 96.56 91 ARG A N 1
ATOM 721 C CA . ARG A 1 91 ? -2.460 -9.379 -5.465 1.00 96.56 91 ARG A CA 1
ATOM 722 C C . ARG A 1 91 ? -3.929 -9.187 -5.820 1.00 96.56 91 ARG A C 1
ATOM 724 O O . ARG A 1 91 ? -4.267 -8.561 -6.824 1.00 96.56 91 ARG A O 1
ATOM 731 N N . LYS A 1 92 ? -4.823 -9.687 -4.970 1.00 97.44 92 LYS A N 1
ATOM 732 C CA . LYS A 1 92 ? -6.268 -9.608 -5.206 1.00 97.44 92 LYS A CA 1
ATOM 733 C C . LYS A 1 92 ? -6.892 -8.425 -4.489 1.00 97.44 92 LYS A C 1
ATOM 735 O O . LYS A 1 92 ? -6.593 -8.144 -3.330 1.00 97.44 92 LYS A O 1
ATOM 740 N N . ARG A 1 93 ? -7.817 -7.741 -5.167 1.00 97.88 93 ARG A N 1
ATOM 741 C CA . ARG A 1 93 ? -8.571 -6.634 -4.564 1.00 97.88 93 ARG A CA 1
ATOM 742 C C . ARG A 1 93 ? -9.425 -7.113 -3.391 1.00 97.88 93 ARG A C 1
ATOM 744 O O . ARG A 1 93 ? -9.533 -6.376 -2.418 1.00 97.88 93 ARG A O 1
ATOM 751 N N . GLU A 1 94 ? -10.018 -8.304 -3.490 1.00 98.25 94 GLU A N 1
ATOM 752 C CA . GLU A 1 94 ? -10.856 -8.885 -2.433 1.00 98.25 94 GLU A CA 1
ATOM 753 C C . GLU A 1 94 ? -10.101 -9.216 -1.142 1.00 98.25 94 GLU A C 1
ATOM 755 O O . GLU A 1 94 ? -10.729 -9.261 -0.092 1.00 98.25 94 GLU A O 1
ATOM 760 N N . ASP A 1 95 ? -8.776 -9.374 -1.198 1.00 98.44 95 ASP A N 1
ATOM 761 C CA . ASP A 1 95 ? -7.946 -9.665 -0.025 1.00 98.44 95 ASP A CA 1
ATOM 762 C C . ASP A 1 95 ? -7.507 -8.390 0.710 1.00 98.44 95 ASP A C 1
ATOM 764 O O . ASP A 1 95 ? -6.791 -8.459 1.709 1.00 98.44 95 ASP A O 1
ATOM 768 N N . MET A 1 96 ? -7.913 -7.212 0.230 1.00 98.44 96 MET A N 1
ATOM 769 C CA . MET A 1 96 ? -7.455 -5.925 0.741 1.00 98.44 96 MET A CA 1
ATOM 770 C C . MET A 1 96 ? -8.623 -5.040 1.158 1.00 98.44 96 MET A C 1
ATOM 772 O O . MET A 1 96 ? -9.625 -4.906 0.458 1.00 98.44 96 MET A O 1
ATOM 776 N N . GLU A 1 97 ? -8.441 -4.323 2.258 1.00 98.50 97 GLU A N 1
ATOM 777 C CA . GLU A 1 97 ? -9.387 -3.315 2.721 1.00 98.50 97 GLU A CA 1
ATOM 778 C C . GLU A 1 97 ? -8.677 -2.047 3.195 1.00 98.50 97 GLU A C 1
ATOM 780 O O . GLU A 1 97 ? -7.490 -2.042 3.531 1.00 98.50 97 GLU A O 1
ATOM 785 N N . ILE A 1 98 ? -9.429 -0.950 3.223 1.00 98.44 98 ILE A N 1
ATOM 786 C CA . ILE A 1 98 ? -8.966 0.323 3.765 1.00 98.44 98 ILE A CA 1
ATOM 787 C C . ILE A 1 98 ? -9.601 0.491 5.135 1.00 98.44 98 ILE A C 1
ATOM 789 O O . ILE A 1 98 ? -10.824 0.543 5.245 1.00 98.44 98 ILE A O 1
ATOM 793 N N . VAL A 1 99 ? -8.767 0.605 6.166 1.00 97.88 99 VAL A N 1
ATOM 794 C CA . VAL A 1 99 ? -9.225 0.730 7.550 1.00 97.88 99 VAL A CA 1
ATOM 795 C C . VAL A 1 99 ? -8.967 2.135 8.100 1.00 97.88 99 VAL A C 1
ATOM 797 O O . VAL A 1 99 ? -7.883 2.691 7.886 1.00 97.88 99 VAL A O 1
ATOM 800 N N . PRO A 1 100 ? -9.936 2.730 8.817 1.00 97.31 100 PRO A N 1
ATOM 801 C CA . PRO A 1 100 ? -9.734 3.977 9.540 1.00 97.31 100 PRO A CA 1
ATOM 802 C C . PRO A 1 100 ? -8.790 3.772 10.735 1.00 97.31 100 PRO A C 1
ATOM 804 O O . PRO A 1 100 ? -8.931 2.825 11.503 1.00 97.31 100 PRO A O 1
ATOM 807 N N . MET A 1 101 ? -7.853 4.698 10.919 1.00 95.12 101 MET A N 1
ATOM 808 C CA . MET A 1 101 ? -6.858 4.706 11.992 1.00 95.12 101 MET A CA 1
ATOM 809 C C . MET A 1 101 ? -6.954 6.007 12.793 1.00 95.12 101 MET A C 1
ATOM 811 O O . MET A 1 101 ? -7.223 7.073 12.236 1.00 95.12 101 MET A O 1
ATOM 815 N N . ILE A 1 102 ? -6.708 5.930 14.101 1.00 92.25 102 ILE A N 1
ATOM 816 C CA . ILE A 1 102 ? -6.657 7.087 15.001 1.00 92.25 102 ILE A CA 1
ATOM 817 C C . ILE A 1 102 ? -5.317 7.054 15.731 1.00 92.25 102 ILE A C 1
ATOM 819 O O . ILE A 1 102 ? -4.954 6.035 16.314 1.00 92.25 102 ILE A O 1
ATOM 823 N N . LEU A 1 103 ? -4.590 8.172 15.717 1.00 85.44 103 LEU A N 1
ATOM 824 C CA . LEU A 1 103 ? -3.367 8.309 16.502 1.00 85.44 103 LEU A CA 1
ATOM 825 C C . LEU A 1 103 ? -3.715 8.604 17.961 1.00 85.44 103 LEU A C 1
ATOM 827 O O . LEU A 1 103 ? -4.462 9.540 18.261 1.00 85.44 103 LEU A O 1
ATOM 831 N N . THR A 1 104 ? -3.149 7.816 18.870 1.00 82.69 104 THR A N 1
ATOM 832 C CA . THR A 1 104 ? -3.243 8.043 20.310 1.00 82.69 104 THR A CA 1
ATOM 833 C C . THR A 1 104 ? -1.933 8.646 20.820 1.00 82.69 104 THR A C 1
ATOM 835 O O . THR A 1 104 ? -0.854 8.183 20.444 1.00 82.69 104 THR A O 1
ATOM 838 N N . PRO A 1 105 ? -1.982 9.690 21.668 1.00 79.25 105 PRO A N 1
ATOM 839 C CA . PRO A 1 105 ? -0.779 10.214 22.297 1.00 79.25 105 PRO A CA 1
ATOM 840 C C . PRO A 1 105 ? -0.090 9.118 23.111 1.00 79.25 105 PRO A C 1
ATOM 842 O O . PRO A 1 105 ? -0.709 8.500 23.983 1.00 79.25 105 PRO A O 1
ATOM 845 N N . HIS A 1 106 ? 1.198 8.894 22.858 1.00 76.38 106 HIS A N 1
ATOM 846 C CA . HIS A 1 106 ? 1.994 8.017 23.702 1.00 76.38 106 HIS A CA 1
ATOM 847 C C . HIS A 1 106 ? 2.211 8.715 25.050 1.00 76.38 106 HIS A C 1
ATOM 849 O O . HIS A 1 106 ? 2.889 9.736 25.126 1.00 76.38 106 HIS A O 1
ATOM 855 N N . LYS A 1 107 ? 1.661 8.165 26.138 1.00 72.44 107 LYS A N 1
ATOM 856 C CA . LYS A 1 107 ? 2.039 8.589 27.493 1.00 72.44 107 LYS A CA 1
ATOM 857 C C . LYS A 1 107 ? 3.409 7.990 27.792 1.00 72.44 107 LYS A C 1
ATOM 859 O O . LYS A 1 107 ? 3.496 6.793 28.060 1.00 72.44 107 LYS A O 1
ATOM 864 N N . SER A 1 108 ? 4.487 8.753 27.660 1.00 67.75 108 SER A N 1
ATOM 865 C CA . SER A 1 108 ? 5.762 8.336 28.241 1.00 67.75 108 SER A CA 1
ATOM 866 C C . SER A 1 108 ? 5.579 8.318 29.760 1.00 67.75 108 SER A C 1
ATOM 868 O O . SER A 1 108 ? 5.168 9.310 30.358 1.00 67.75 108 SER A O 1
ATOM 870 N N . LYS A 1 109 ? 5.813 7.168 30.401 1.00 59.03 109 LYS A N 1
ATOM 871 C CA . LYS A 1 109 ? 5.999 7.141 31.853 1.00 59.03 109 LYS A CA 1
ATOM 872 C C . LYS A 1 109 ? 7.325 7.849 32.117 1.00 59.03 109 LYS A C 1
ATOM 874 O O . LYS A 1 109 ? 8.377 7.250 31.934 1.00 59.03 109 LYS A O 1
ATOM 879 N N . THR A 1 110 ? 7.276 9.126 32.474 1.00 56.88 110 THR A N 1
ATOM 880 C CA . THR A 1 110 ? 8.374 9.770 33.196 1.00 56.88 110 THR A CA 1
ATOM 881 C C . THR A 1 110 ? 8.457 9.077 34.552 1.00 56.88 110 THR A C 1
ATOM 883 O O . THR A 1 110 ? 7.566 9.258 35.384 1.00 56.88 110 THR A O 1
ATOM 886 N N . GLY A 1 111 ? 9.429 8.175 34.685 1.00 56.66 111 GLY A N 1
ATOM 887 C CA . GLY A 1 111 ? 9.883 7.655 35.973 1.00 56.66 111 GLY A CA 1
ATOM 888 C C . GLY A 1 111 ? 10.816 8.645 36.646 1.00 56.66 111 GLY A C 1
ATOM 889 O O . GLY A 1 111 ? 11.416 9.462 35.910 1.00 56.66 111 GLY A O 1
#